Protein AF-A0A951H311-F1 (afdb_monomer_lite)

Structure (mmCIF, N/CA/C/O backbone):
data_AF-A0A951H311-F1
#
_entry.id   AF-A0A951H311-F1
#
loop_
_atom_site.group_PDB
_atom_site.id
_atom_site.type_symbol
_atom_site.label_atom_id
_atom_site.label_alt_id
_atom_site.label_comp_id
_atom_site.label_asym_id
_atom_site.label_entity_id
_atom_site.label_seq_id
_atom_site.pdbx_PDB_ins_code
_atom_site.Cartn_x
_atom_site.Cartn_y
_atom_site.Cartn_z
_atom_site.occupancy
_atom_site.B_iso_or_equiv
_atom_site.auth_seq_id
_atom_site.auth_comp_id
_atom_site.auth_asym_id
_atom_site.auth_atom_id
_atom_site.pdbx_PDB_model_num
ATOM 1 N N . MET A 1 1 ? -0.596 -47.990 -14.985 1.00 44.09 1 MET A N 1
ATOM 2 C CA . MET A 1 1 ? -0.544 -47.452 -13.605 1.00 44.09 1 MET A CA 1
ATOM 3 C C . MET A 1 1 ? -0.823 -45.948 -13.641 1.00 44.09 1 MET A C 1
ATOM 5 O O . MET A 1 1 ? 0.078 -45.213 -14.022 1.00 44.09 1 MET A O 1
ATOM 9 N N . PRO A 1 2 ? -2.038 -45.456 -13.332 1.00 51.72 2 PRO A N 1
ATOM 10 C CA . PRO A 1 2 ? -2.288 -44.017 -13.271 1.00 51.72 2 PRO A CA 1
ATOM 11 C C . PRO A 1 2 ? -2.031 -43.483 -11.852 1.00 51.72 2 PRO A C 1
ATOM 13 O O . PRO A 1 2 ? -2.566 -43.992 -10.867 1.00 51.72 2 PRO A O 1
ATOM 16 N N . THR A 1 3 ? -1.193 -42.454 -11.739 1.00 60.50 3 THR A N 1
ATOM 17 C CA . THR A 1 3 ? -0.820 -41.816 -10.472 1.00 60.50 3 THR A CA 1
ATOM 18 C C . THR A 1 3 ? -1.932 -40.887 -9.971 1.00 60.50 3 THR A C 1
ATOM 20 O O . THR A 1 3 ? -2.426 -39.997 -10.664 1.00 60.50 3 THR A O 1
ATOM 23 N N . ARG A 1 4 ? -2.356 -41.104 -8.722 1.00 54.97 4 ARG A N 1
ATOM 24 C CA . ARG A 1 4 ? -3.422 -40.356 -8.041 1.00 54.97 4 ARG A CA 1
ATOM 25 C C . ARG A 1 4 ? -2.904 -38.963 -7.645 1.00 54.97 4 ARG A C 1
ATOM 27 O O . ARG A 1 4 ? -2.221 -38.818 -6.634 1.00 54.97 4 ARG A O 1
ATOM 34 N N . ARG A 1 5 ? -3.231 -37.919 -8.414 1.00 58.88 5 ARG A N 1
ATOM 35 C CA . ARG A 1 5 ? -2.987 -36.518 -8.009 1.00 58.88 5 ARG A CA 1
ATOM 36 C C . ARG A 1 5 ? -3.840 -36.188 -6.773 1.00 58.88 5 ARG A C 1
ATOM 38 O O . ARG A 1 5 ? -5.068 -36.168 -6.858 1.00 58.88 5 ARG A O 1
ATOM 45 N N . LYS A 1 6 ? -3.208 -35.934 -5.619 1.00 55.06 6 LYS A N 1
ATOM 46 C CA . LYS A 1 6 ? -3.886 -35.423 -4.413 1.00 55.06 6 LYS A CA 1
ATOM 47 C C . LYS A 1 6 ? -4.425 -34.020 -4.714 1.00 55.06 6 LYS A C 1
ATOM 49 O O . LYS A 1 6 ? -3.649 -33.098 -4.944 1.00 55.06 6 LYS A O 1
ATOM 54 N N . LYS A 1 7 ? -5.751 -33.857 -4.731 1.00 56.88 7 LYS A N 1
ATOM 55 C CA . LYS A 1 7 ? -6.386 -32.536 -4.823 1.00 56.88 7 LYS A CA 1
ATOM 56 C C . LYS A 1 7 ? -6.114 -31.773 -3.526 1.00 56.88 7 LYS A C 1
ATOM 58 O O . LYS A 1 7 ? -6.382 -32.298 -2.446 1.00 56.88 7 LYS A O 1
ATOM 63 N N . ALA A 1 8 ? -5.568 -30.563 -3.635 1.00 56.97 8 ALA A N 1
ATOM 64 C CA . ALA A 1 8 ? -5.404 -29.665 -2.499 1.00 56.97 8 ALA A CA 1
ATOM 65 C C . ALA A 1 8 ? -6.776 -29.438 -1.845 1.00 56.97 8 ALA A C 1
ATOM 67 O O . ALA A 1 8 ? -7.745 -29.072 -2.513 1.00 56.97 8 ALA A O 1
ATOM 68 N N . LYS A 1 9 ? -6.870 -29.738 -0.548 1.00 51.53 9 LYS A N 1
ATOM 69 C CA . LYS A 1 9 ? -8.097 -29.593 0.232 1.00 51.53 9 LYS A CA 1
ATOM 70 C C . LYS A 1 9 ? -8.353 -28.098 0.404 1.00 51.53 9 LYS A C 1
ATOM 72 O O . LYS A 1 9 ? -7.554 -27.414 1.035 1.00 51.53 9 LYS A O 1
ATOM 77 N N . ALA A 1 10 ? -9.422 -27.595 -0.209 1.00 60.41 10 ALA A N 1
ATOM 78 C CA . ALA A 1 10 ? -9.852 -26.216 -0.026 1.00 60.41 10 ALA A CA 1
ATOM 79 C C . ALA A 1 10 ? -10.065 -25.967 1.472 1.00 60.41 10 ALA A C 1
ATOM 81 O O . ALA A 1 10 ? -10.780 -26.730 2.123 1.00 60.41 10 ALA A O 1
ATOM 82 N N . VAL A 1 11 ? -9.407 -24.944 2.018 1.00 58.31 11 VAL A N 1
ATOM 83 C CA . VAL A 1 11 ? -9.626 -24.509 3.399 1.00 58.31 11 VAL A CA 1
ATOM 84 C C . VAL A 1 11 ? -11.063 -23.985 3.468 1.00 58.31 11 VAL A C 1
ATOM 86 O O . VAL A 1 11 ? -11.369 -23.007 2.780 1.00 58.31 11 VAL A O 1
ATOM 89 N N . PRO A 1 12 ? -11.975 -24.644 4.206 1.00 59.53 12 PRO A N 1
ATOM 90 C CA . PRO A 1 12 ? -13.362 -24.216 4.260 1.00 59.53 12 PRO A CA 1
ATOM 91 C C . PRO A 1 12 ? -13.438 -22.883 5.002 1.00 59.53 12 PRO A C 1
ATOM 93 O O . PRO A 1 12 ? -12.959 -22.753 6.126 1.00 59.53 12 PRO A O 1
ATOM 96 N N . PHE A 1 13 ? -14.034 -21.882 4.360 1.00 60.00 13 PHE A N 1
ATOM 97 C CA . PHE A 1 13 ? -14.286 -20.592 4.985 1.00 60.00 13 PHE A CA 1
ATOM 98 C C . PHE A 1 13 ? -15.438 -20.765 5.983 1.00 60.00 13 PHE A C 1
ATOM 100 O O . PHE A 1 13 ? -16.598 -20.864 5.587 1.00 60.00 13 PHE A O 1
ATOM 107 N N . ASN A 1 14 ? -15.120 -20.884 7.272 1.00 76.69 14 ASN A N 1
ATOM 108 C CA . ASN A 1 14 ? -16.115 -21.098 8.316 1.00 76.69 14 ASN A CA 1
ATOM 109 C C . ASN A 1 14 ? -16.573 -19.746 8.895 1.00 76.69 14 ASN A C 1
ATOM 111 O O . ASN A 1 14 ? -15.761 -19.042 9.498 1.00 76.69 14 ASN A O 1
ATOM 115 N N . PRO A 1 15 ? -17.856 -19.362 8.771 1.00 68.81 15 PRO A N 1
ATOM 116 C CA . PRO A 1 15 ? -18.362 -18.095 9.306 1.00 68.81 15 PRO A CA 1
ATOM 117 C C . PRO A 1 15 ? -18.195 -17.969 10.830 1.00 68.81 15 PRO A C 1
ATOM 119 O O . PRO A 1 15 ? -18.059 -16.855 11.338 1.00 68.81 15 PRO A O 1
ATOM 122 N N . ALA A 1 16 ? -18.142 -19.089 11.560 1.00 66.44 16 ALA A N 1
ATOM 123 C CA . ALA A 1 16 ? -17.892 -19.087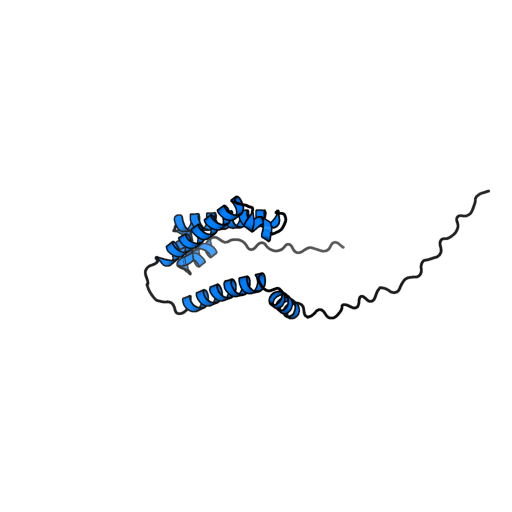 13.000 1.00 66.44 16 ALA A CA 1
ATOM 124 C C . ALA A 1 16 ? -16.463 -18.633 13.354 1.00 66.44 16 ALA A C 1
ATOM 126 O O . ALA A 1 16 ? -16.274 -17.934 14.351 1.00 66.44 16 ALA A O 1
ATOM 127 N N . ASP A 1 17 ? -15.477 -18.953 12.510 1.00 67.06 17 ASP A N 1
ATOM 128 C CA . ASP A 1 17 ? -14.090 -18.507 12.691 1.00 67.06 17 ASP A CA 1
ATOM 129 C C . ASP A 1 17 ? -13.959 -17.007 12.404 1.00 67.06 17 ASP A C 1
ATOM 131 O O . ASP A 1 17 ? -13.251 -16.284 13.099 1.00 67.06 17 ASP A O 1
ATOM 135 N N . VAL A 1 18 ? -14.720 -16.490 11.437 1.00 63.78 18 VAL A N 1
ATOM 136 C CA . VAL A 1 18 ? -14.772 -15.045 11.161 1.00 63.78 18 VAL A CA 1
ATOM 137 C C . VAL A 1 18 ? -15.392 -14.287 12.340 1.00 63.78 18 VAL A C 1
ATOM 139 O O . VAL A 1 18 ? -14.887 -13.236 12.737 1.00 63.78 18 VAL A O 1
ATOM 142 N N . ALA A 1 19 ? -16.450 -14.834 12.945 1.00 62.78 19 ALA A N 1
ATOM 143 C CA . ALA A 1 19 ? -17.110 -14.242 14.106 1.00 62.78 19 ALA A CA 1
ATOM 144 C C . ALA A 1 19 ? -16.231 -14.270 15.371 1.00 62.78 19 ALA A C 1
ATOM 146 O O . ALA A 1 19 ? -16.234 -13.309 16.147 1.00 62.78 19 ALA A O 1
ATOM 147 N N . SER A 1 20 ? -15.456 -15.339 15.581 1.00 63.06 20 SER A N 1
ATOM 148 C CA . SER A 1 20 ? -14.519 -15.438 16.706 1.00 63.06 20 SER A CA 1
ATOM 149 C C . SER A 1 20 ? -13.322 -14.496 16.534 1.00 63.06 20 SER A C 1
ATOM 151 O O . SER A 1 20 ? -12.945 -13.813 17.486 1.00 63.06 20 SER A O 1
ATOM 153 N N . ILE A 1 21 ? -12.798 -14.354 15.312 1.00 60.09 21 ILE A N 1
ATOM 154 C CA . ILE A 1 21 ? -11.737 -13.399 14.956 1.00 60.09 21 ILE A CA 1
ATOM 155 C C . ILE A 1 21 ? -12.215 -11.944 15.099 1.00 60.09 21 ILE A C 1
ATOM 157 O O . ILE A 1 21 ? -11.479 -11.103 15.621 1.00 60.09 21 ILE A O 1
ATOM 161 N N . ALA A 1 22 ? -13.450 -11.642 14.689 1.00 59.22 22 ALA A N 1
ATOM 162 C CA . ALA A 1 22 ? -14.048 -10.319 14.859 1.00 59.22 22 ALA A CA 1
ATOM 163 C C . ALA A 1 22 ? -14.199 -9.954 16.345 1.00 59.22 22 ALA A C 1
ATOM 165 O O . ALA A 1 22 ? -13.807 -8.860 16.744 1.00 59.22 22 ALA A O 1
ATOM 166 N N . LYS A 1 23 ? -14.663 -10.888 17.188 1.00 61.62 23 LYS A N 1
ATOM 167 C CA . LYS A 1 23 ? -14.712 -10.701 18.652 1.00 61.62 23 LYS A CA 1
ATOM 168 C C . LYS A 1 23 ? -13.327 -10.584 19.292 1.00 61.62 23 LYS A C 1
ATOM 170 O O . LYS A 1 23 ? -13.160 -9.839 20.254 1.00 61.62 23 LYS A O 1
ATOM 175 N N . ALA A 1 24 ? -12.340 -11.317 18.781 1.00 60.72 24 ALA A N 1
ATOM 176 C CA . ALA A 1 24 ? -10.983 -11.329 19.321 1.00 60.72 24 ALA A CA 1
ATOM 177 C C . ALA A 1 24 ? -10.193 -10.054 18.987 1.00 60.72 24 ALA A C 1
ATOM 179 O O . ALA A 1 24 ? -9.234 -9.722 19.691 1.00 60.72 24 ALA A O 1
ATOM 180 N N . ASN A 1 25 ? -10.576 -9.321 17.934 1.00 61.59 25 ASN A N 1
ATOM 181 C CA . ASN A 1 25 ? -9.868 -8.122 17.512 1.00 61.59 25 ASN A CA 1
ATOM 182 C C . ASN A 1 25 ? -10.824 -6.949 17.208 1.00 61.59 25 ASN A C 1
ATOM 184 O O . ASN A 1 25 ? -11.461 -6.935 16.152 1.00 61.59 25 ASN A O 1
ATOM 188 N N . PRO A 1 26 ? -10.854 -5.897 18.054 1.00 67.56 26 PRO A N 1
ATOM 189 C CA . PRO A 1 26 ? -11.783 -4.773 17.904 1.00 67.56 26 PRO A CA 1
ATOM 190 C C . PRO A 1 26 ? -11.605 -3.992 16.593 1.00 67.56 26 PRO A C 1
ATOM 192 O O . PRO A 1 26 ? -12.505 -3.266 16.185 1.00 67.56 26 PRO A O 1
ATOM 195 N N . TYR A 1 27 ? -10.466 -4.138 15.908 1.00 61.22 27 TYR A N 1
ATOM 196 C CA . TYR A 1 27 ? -10.248 -3.535 14.592 1.00 61.22 27 TYR A CA 1
ATOM 197 C C . TYR A 1 27 ? -10.996 -4.266 13.466 1.00 61.22 27 TYR A C 1
ATOM 199 O O . TYR A 1 27 ? -11.437 -3.626 12.516 1.00 61.22 27 TYR A O 1
ATOM 207 N N . ILE A 1 28 ? -11.175 -5.585 13.577 1.00 69.19 28 ILE A N 1
ATOM 208 C CA . ILE A 1 28 ? -11.879 -6.403 12.575 1.00 69.19 28 ILE A CA 1
ATOM 209 C C . ILE A 1 28 ? -13.386 -6.218 12.722 1.00 69.19 28 ILE A C 1
ATOM 211 O O . ILE A 1 28 ? -14.089 -6.050 11.729 1.00 69.19 28 ILE A O 1
ATOM 215 N N . GLN A 1 29 ? -13.864 -6.147 13.963 1.00 67.06 29 GLN A N 1
ATOM 216 C CA . GLN A 1 29 ? -15.250 -5.805 14.251 1.00 67.06 29 GLN A CA 1
ATOM 217 C C . GLN A 1 29 ? -15.628 -4.437 13.658 1.00 67.06 29 GLN A C 1
ATOM 219 O O . GLN A 1 29 ? -16.642 -4.315 12.978 1.00 67.06 29 GLN A O 1
ATOM 224 N N . ARG A 1 30 ? -14.752 -3.434 13.783 1.00 67.38 30 ARG A N 1
ATOM 225 C CA . ARG A 1 30 ? -14.986 -2.111 13.189 1.00 67.38 30 ARG A CA 1
ATOM 226 C C . ARG A 1 30 ? -14.897 -2.087 11.668 1.00 67.38 30 ARG A C 1
ATOM 228 O O . ARG A 1 30 ? -15.651 -1.359 11.038 1.00 67.38 30 ARG A O 1
ATOM 235 N N . LEU A 1 31 ? -14.020 -2.897 11.073 1.00 67.44 31 LEU A N 1
ATOM 236 C CA . LEU A 1 31 ? -14.005 -3.099 9.624 1.00 67.44 31 LEU A CA 1
ATOM 237 C C . LEU A 1 31 ? -15.346 -3.654 9.129 1.00 67.44 31 LEU A C 1
ATOM 239 O O . LEU A 1 31 ? -15.776 -3.317 8.035 1.00 67.44 31 LEU A O 1
ATOM 243 N N . MET A 1 32 ? -16.017 -4.490 9.923 1.00 67.12 32 MET A N 1
ATOM 244 C CA . MET A 1 32 ? -17.345 -4.995 9.584 1.00 67.12 32 MET A CA 1
ATOM 245 C C . MET A 1 32 ? -18.453 -3.963 9.827 1.00 67.12 32 MET A C 1
ATOM 247 O O . MET A 1 32 ? -19.375 -3.891 9.017 1.00 67.12 32 MET A O 1
ATOM 251 N N . GLU A 1 33 ? -18.365 -3.175 10.898 1.00 72.50 33 GLU A N 1
ATOM 252 C CA . GLU A 1 33 ? -19.408 -2.231 11.330 1.00 72.50 33 GLU A CA 1
ATOM 253 C C . GLU A 1 33 ? -19.374 -0.885 10.583 1.00 72.50 33 GLU A C 1
ATOM 255 O O . GLU A 1 33 ? -20.424 -0.310 10.300 1.00 72.50 33 GLU A O 1
ATOM 260 N N . ASP A 1 34 ? -18.193 -0.380 10.221 1.00 80.38 34 ASP A N 1
ATOM 261 C CA . ASP A 1 34 ? -18.038 0.938 9.606 1.00 80.38 34 ASP A CA 1
ATOM 262 C C . ASP A 1 34 ? -18.188 0.864 8.076 1.00 80.38 34 ASP A C 1
ATOM 264 O O . ASP A 1 34 ? -17.289 0.455 7.331 1.00 80.38 34 ASP A O 1
ATOM 268 N N . ALA A 1 35 ? -19.356 1.291 7.589 1.00 79.81 35 ALA A N 1
ATOM 269 C CA . ALA A 1 35 ? -19.673 1.315 6.165 1.00 79.81 35 ALA A CA 1
ATOM 270 C C . ALA A 1 35 ? -18.713 2.199 5.348 1.00 79.81 35 ALA A C 1
ATOM 272 O O . ALA A 1 35 ? -18.396 1.850 4.207 1.00 79.81 35 ALA A O 1
ATOM 273 N N . LYS A 1 36 ? -18.215 3.298 5.928 1.00 77.69 36 LYS A N 1
ATOM 274 C CA . LYS A 1 36 ? -17.281 4.218 5.268 1.00 77.69 36 LYS A CA 1
ATOM 275 C C . LYS A 1 36 ? -15.899 3.584 5.155 1.00 77.69 36 LYS A C 1
ATOM 277 O O . LYS A 1 36 ? -15.279 3.651 4.096 1.00 77.69 36 LYS A O 1
ATOM 282 N N . LEU A 1 37 ? -15.455 2.887 6.199 1.00 79.56 37 LEU A N 1
ATOM 283 C CA . LEU A 1 37 ? -14.189 2.156 6.191 1.00 79.56 37 LEU A CA 1
ATOM 284 C C . LEU A 1 37 ? -14.177 1.039 5.136 1.00 79.56 37 LEU A C 1
ATOM 286 O O . LEU A 1 37 ? -13.213 0.918 4.379 1.00 79.56 37 LEU A O 1
ATOM 290 N N . ARG A 1 38 ? -15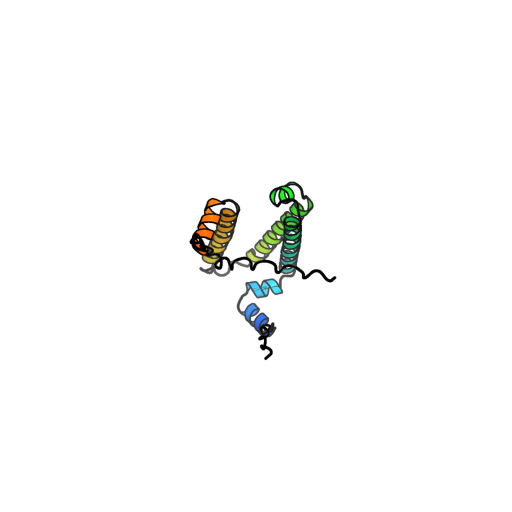.267 0.266 5.026 1.00 85.00 38 ARG A N 1
ATOM 291 C CA . ARG A 1 38 ? -15.412 -0.764 3.977 1.00 85.00 38 ARG A CA 1
ATOM 292 C C . ARG A 1 38 ? -15.424 -0.165 2.578 1.00 85.00 38 ARG A C 1
ATOM 294 O O . ARG A 1 38 ? -14.770 -0.703 1.689 1.00 85.00 38 ARG A O 1
ATOM 301 N N . GLY A 1 39 ? -16.166 0.928 2.390 1.00 84.81 39 GLY A N 1
ATOM 302 C CA . GLY A 1 39 ? -16.237 1.635 1.112 1.00 84.81 39 GLY A CA 1
ATOM 303 C C . GLY A 1 39 ? -14.861 2.117 0.667 1.00 84.81 39 GLY A C 1
ATOM 304 O O . GLY A 1 39 ? -14.425 1.802 -0.436 1.00 84.81 39 GLY A O 1
ATOM 305 N N . ASN A 1 40 ? -14.132 2.780 1.563 1.00 85.56 40 ASN A N 1
ATOM 306 C CA . ASN A 1 40 ? -12.786 3.272 1.289 1.00 85.56 40 ASN A CA 1
ATOM 307 C C . ASN A 1 40 ? -11.798 2.133 1.008 1.00 85.56 40 ASN A C 1
ATOM 309 O O . ASN A 1 40 ? -11.028 2.213 0.055 1.00 85.56 40 ASN A O 1
ATOM 313 N N . LEU A 1 41 ? -11.842 1.040 1.778 1.00 85.12 41 LEU A N 1
ATOM 314 C CA . LEU A 1 41 ? -10.965 -0.107 1.537 1.00 85.12 41 LEU A CA 1
ATOM 315 C C . LEU A 1 41 ? -11.241 -0.760 0.176 1.00 85.12 41 LEU A C 1
ATOM 317 O O . LEU A 1 41 ? -10.306 -1.101 -0.545 1.00 85.12 41 LEU A O 1
ATOM 321 N N . ARG A 1 42 ? -12.517 -0.901 -0.194 1.00 90.38 42 ARG A N 1
ATOM 322 C CA . ARG A 1 42 ? -12.914 -1.449 -1.493 1.00 90.38 42 ARG A CA 1
ATOM 323 C C . ARG A 1 42 ? -12.431 -0.564 -2.637 1.00 90.38 42 ARG A C 1
ATOM 325 O O . ARG A 1 42 ? -11.756 -1.062 -3.531 1.00 90.38 42 ARG A O 1
ATOM 332 N N . THR A 1 43 ? -12.681 0.741 -2.551 1.00 89.88 43 THR A N 1
ATOM 333 C CA . THR A 1 43 ? -12.197 1.720 -3.531 1.00 89.88 43 THR A CA 1
ATOM 334 C C . THR A 1 43 ? -10.678 1.678 -3.663 1.00 89.88 43 THR A C 1
ATOM 336 O O . THR A 1 43 ? -10.176 1.680 -4.780 1.00 89.88 43 THR A O 1
ATOM 339 N N . ALA A 1 44 ? -9.945 1.585 -2.549 1.00 86.44 44 ALA A N 1
ATOM 340 C CA . ALA A 1 44 ? -8.489 1.493 -2.565 1.00 86.44 44 ALA A CA 1
ATOM 341 C C . ALA A 1 44 ? -7.985 0.228 -3.276 1.00 86.44 44 ALA A C 1
ATOM 343 O O . ALA A 1 44 ? -7.036 0.298 -4.057 1.00 86.44 44 ALA A O 1
ATOM 344 N N . ILE A 1 45 ? -8.605 -0.929 -3.020 1.00 88.69 45 ILE A N 1
ATOM 345 C CA . ILE A 1 45 ? -8.236 -2.194 -3.670 1.00 88.69 45 ILE A CA 1
ATOM 346 C C . ILE A 1 45 ? -8.550 -2.139 -5.167 1.00 88.69 45 ILE A C 1
ATOM 348 O O . ILE A 1 45 ? -7.698 -2.498 -5.982 1.00 88.69 45 ILE A O 1
ATOM 352 N N . ASP A 1 46 ? -9.740 -1.664 -5.533 1.00 92.25 46 ASP A N 1
ATOM 353 C CA . ASP A 1 46 ? -10.183 -1.598 -6.925 1.00 92.25 46 ASP A CA 1
ATOM 354 C C . ASP A 1 46 ? -9.309 -0.636 -7.743 1.00 92.25 46 ASP A C 1
ATOM 356 O O . ASP A 1 46 ? -8.843 -0.992 -8.831 1.00 92.25 46 ASP A O 1
ATOM 360 N N . SER A 1 47 ? -8.995 0.545 -7.201 1.00 88.38 47 SER A N 1
ATOM 361 C CA . SER A 1 47 ? -8.122 1.512 -7.873 1.00 88.38 47 SER A CA 1
ATOM 362 C C . SER A 1 47 ? -6.672 1.032 -7.946 1.00 88.38 47 SER A C 1
ATOM 364 O O . SER A 1 47 ? -6.033 1.187 -8.985 1.00 88.38 47 SER A O 1
ATOM 366 N N . THR A 1 48 ? -6.162 0.360 -6.909 1.00 85.75 48 THR A N 1
ATOM 367 C CA . THR A 1 48 ? -4.821 -0.249 -6.939 1.00 85.75 48 THR A CA 1
ATOM 368 C C . THR A 1 48 ? -4.740 -1.358 -7.984 1.00 85.75 48 THR A C 1
ATOM 370 O O . THR A 1 48 ? -3.760 -1.441 -8.722 1.00 85.75 48 THR A O 1
ATOM 373 N N . LYS A 1 49 ? -5.776 -2.197 -8.099 1.00 89.94 49 LYS A N 1
ATOM 374 C CA . LYS A 1 49 ? -5.841 -3.255 -9.112 1.00 89.94 49 LYS A CA 1
ATOM 375 C C . LYS A 1 49 ? -5.882 -2.666 -10.520 1.00 89.94 49 LYS A C 1
ATOM 377 O O . LYS A 1 49 ? -5.107 -3.097 -11.370 1.00 89.94 49 LYS A O 1
ATOM 382 N N . SER A 1 50 ? -6.733 -1.665 -10.757 1.00 87.12 50 SER A N 1
ATOM 383 C CA . SER A 1 50 ? -6.773 -0.933 -12.031 1.00 87.12 50 SER A CA 1
ATOM 384 C C . SER A 1 50 ? -5.398 -0.354 -12.370 1.00 87.12 50 SER A C 1
ATOM 386 O O . SER A 1 50 ? -4.846 -0.649 -13.433 1.00 87.12 50 SER A O 1
ATOM 388 N N . ALA A 1 51 ? -4.785 0.365 -11.428 1.00 83.69 51 ALA A N 1
ATOM 389 C CA . ALA A 1 51 ? -3.461 0.949 -11.590 1.00 83.69 51 ALA A CA 1
ATOM 390 C C . ALA A 1 51 ? -2.393 -0.104 -11.926 1.00 83.69 51 ALA A C 1
ATOM 392 O O . ALA A 1 51 ? -1.629 0.064 -12.875 1.00 83.69 51 ALA A O 1
ATOM 393 N N . TYR A 1 52 ? -2.377 -1.226 -11.204 1.00 84.69 52 TYR A N 1
ATOM 394 C CA . TYR A 1 52 ? -1.441 -2.319 -11.449 1.00 84.69 52 TYR A CA 1
ATOM 395 C C . TYR A 1 52 ? -1.636 -2.943 -12.834 1.00 84.69 52 TYR A C 1
ATOM 397 O O . TYR A 1 52 ? -0.667 -3.124 -13.565 1.00 84.69 52 TYR A O 1
ATOM 405 N N . THR A 1 53 ? -2.879 -3.215 -13.245 1.00 85.75 53 THR A N 1
ATOM 406 C CA . THR A 1 53 ? -3.145 -3.775 -14.582 1.00 85.75 53 THR A CA 1
ATOM 407 C C . THR A 1 53 ? -2.700 -2.834 -15.701 1.00 85.75 53 THR A C 1
ATOM 409 O O . THR A 1 53 ? -2.115 -3.286 -16.679 1.00 85.75 53 THR A O 1
ATOM 412 N N . ARG A 1 54 ? -2.897 -1.520 -15.547 1.00 81.88 54 ARG A N 1
ATOM 413 C CA . ARG A 1 54 ? -2.418 -0.511 -16.506 1.00 81.88 54 ARG A CA 1
ATOM 414 C C . ARG A 1 54 ? -0.898 -0.444 -16.555 1.00 81.88 54 ARG A C 1
ATOM 416 O O . ARG A 1 54 ? -0.329 -0.371 -17.638 1.00 81.88 54 ARG A O 1
ATOM 423 N N . LEU A 1 55 ? -0.250 -0.511 -15.393 1.00 82.25 55 LEU A N 1
ATOM 424 C CA . LEU A 1 55 ? 1.204 -0.519 -15.290 1.00 82.25 55 LEU A CA 1
ATOM 425 C C . LEU A 1 55 ? 1.817 -1.753 -15.966 1.00 82.25 55 LEU A C 1
ATOM 427 O O . LEU A 1 55 ? 2.814 -1.623 -16.667 1.00 82.25 55 LEU A O 1
ATOM 431 N N . MET A 1 56 ? 1.214 -2.931 -15.775 1.00 80.19 56 MET A N 1
ATOM 432 C CA . MET A 1 56 ? 1.684 -4.192 -16.364 1.00 80.19 56 MET A CA 1
ATOM 433 C C . MET A 1 56 ? 1.398 -4.293 -17.870 1.00 80.19 56 MET A C 1
ATOM 435 O O . MET A 1 56 ? 2.181 -4.895 -18.595 1.00 80.19 56 MET A O 1
ATOM 439 N N . ASN A 1 57 ? 0.308 -3.688 -18.350 1.00 79.88 57 ASN A N 1
ATOM 440 C CA . ASN A 1 57 ? -0.080 -3.725 -19.765 1.00 79.88 57 ASN A CA 1
ATOM 441 C C . ASN A 1 57 ? 0.514 -2.567 -20.599 1.00 79.88 57 ASN A C 1
ATOM 443 O O . ASN A 1 57 ? 0.335 -2.532 -21.817 1.00 79.88 57 ASN A O 1
ATOM 447 N N . GLY A 1 58 ? 1.169 -1.588 -19.966 1.00 67.12 58 GLY A N 1
ATOM 448 C CA . GLY A 1 58 ? 1.717 -0.397 -20.617 1.00 67.12 58 GLY A CA 1
ATOM 449 C C . GLY A 1 58 ? 3.113 -0.594 -21.221 1.00 67.12 58 GLY A C 1
ATOM 450 O O . GLY A 1 58 ? 3.871 -1.476 -20.823 1.00 67.12 58 GLY A O 1
ATOM 451 N N . LYS A 1 59 ? 3.495 0.283 -22.164 1.00 62.97 59 LYS A N 1
ATOM 452 C CA . LYS A 1 59 ? 4.855 0.358 -22.734 1.00 62.97 59 LYS A CA 1
ATOM 453 C C . LYS A 1 59 ? 5.843 0.916 -21.696 1.00 62.97 59 LYS A C 1
ATOM 455 O O . LYS A 1 59 ? 6.234 2.077 -21.754 1.00 62.97 59 LYS A O 1
ATOM 460 N N . GLY A 1 60 ? 6.232 0.077 -20.741 1.00 65.81 60 GLY A N 1
ATOM 461 C CA . GLY A 1 60 ? 7.247 0.360 -19.729 1.00 65.81 60 GLY A CA 1
ATOM 462 C C . GLY A 1 60 ? 6.716 1.109 -18.492 1.00 65.81 60 GLY A C 1
ATOM 463 O O . GLY A 1 60 ? 5.991 2.100 -18.620 1.00 65.81 60 GLY A O 1
ATOM 464 N N . PRO A 1 61 ? 7.111 0.690 -17.274 1.00 67.31 61 PRO A N 1
ATOM 465 C CA . PRO A 1 61 ? 6.534 1.194 -16.027 1.00 67.31 61 PRO A CA 1
ATOM 466 C C . PRO A 1 61 ? 6.810 2.686 -15.784 1.00 67.31 61 PRO A C 1
ATOM 468 O O . PRO A 1 61 ? 5.944 3.395 -15.280 1.00 67.31 61 PRO A O 1
ATOM 471 N N . ALA A 1 62 ? 7.978 3.192 -16.188 1.00 65.44 62 ALA A N 1
ATOM 472 C CA . ALA A 1 62 ? 8.348 4.596 -15.998 1.00 65.44 62 ALA A CA 1
ATOM 473 C C . ALA A 1 62 ? 7.519 5.560 -16.868 1.00 65.44 62 ALA A C 1
ATOM 475 O O . ALA A 1 62 ? 7.090 6.607 -16.388 1.00 65.44 62 ALA A O 1
ATOM 476 N N . LYS A 1 63 ? 7.241 5.196 -18.128 1.00 68.56 63 LYS A N 1
ATOM 477 C CA . LYS A 1 63 ? 6.415 6.021 -19.023 1.00 68.56 63 LYS A CA 1
ATOM 478 C C . LYS A 1 63 ? 4.940 5.969 -18.657 1.00 68.56 63 LYS A C 1
ATOM 480 O O . LYS A 1 63 ? 4.292 7.008 -18.644 1.00 68.56 63 LYS A O 1
ATOM 485 N N . ALA A 1 64 ? 4.429 4.797 -18.277 1.00 72.31 64 ALA A N 1
ATOM 486 C CA . ALA A 1 64 ? 3.049 4.665 -17.817 1.00 72.31 64 ALA A CA 1
ATOM 487 C C . ALA A 1 64 ? 2.761 5.575 -16.609 1.00 72.31 64 ALA A C 1
ATOM 489 O O . ALA A 1 64 ? 1.749 6.268 -16.596 1.00 72.31 64 ALA A O 1
ATOM 490 N N . LEU A 1 65 ? 3.677 5.650 -15.634 1.00 73.31 65 LEU A N 1
ATOM 491 C CA . LEU A 1 65 ? 3.532 6.523 -14.460 1.00 73.31 65 LEU A CA 1
ATOM 492 C C . LEU A 1 65 ? 3.521 8.021 -14.807 1.00 73.31 65 LEU A C 1
ATOM 494 O O . LEU A 1 65 ? 2.801 8.796 -14.170 1.00 73.31 65 LEU A O 1
ATOM 498 N N . LEU A 1 66 ? 4.302 8.431 -15.807 1.00 76.81 66 LEU A N 1
ATOM 499 C CA . LEU A 1 66 ? 4.424 9.835 -16.204 1.00 76.81 66 LEU A CA 1
ATOM 500 C C . LEU A 1 66 ? 3.301 10.291 -17.147 1.00 76.81 66 LEU A C 1
ATOM 502 O O . LEU A 1 66 ? 2.826 11.418 -17.018 1.00 76.81 66 LEU A O 1
ATOM 506 N N . GLU A 1 67 ? 2.852 9.429 -18.059 1.00 79.25 67 GLU A N 1
ATOM 507 C CA . GLU A 1 67 ? 1.969 9.814 -19.169 1.00 79.25 67 GLU A CA 1
ATOM 508 C C . GLU A 1 67 ? 0.497 9.397 -18.969 1.00 79.25 67 GLU A C 1
ATOM 510 O O . GLU A 1 67 ? -0.401 10.023 -19.538 1.00 79.25 67 GLU A O 1
ATOM 515 N N . ASP A 1 68 ? 0.195 8.386 -18.142 1.00 84.19 68 ASP A N 1
ATOM 516 C CA . ASP A 1 68 ? -1.183 7.912 -17.950 1.00 84.19 68 ASP A CA 1
ATOM 517 C C . ASP A 1 68 ? -1.921 8.716 -16.856 1.00 84.19 68 ASP A C 1
ATOM 519 O O . ASP A 1 68 ? -1.851 8.430 -15.657 1.00 84.19 68 ASP A O 1
ATOM 523 N N . LYS A 1 69 ? -2.707 9.721 -17.275 1.00 85.75 69 LYS A N 1
ATOM 524 C CA . LYS A 1 69 ? -3.586 10.503 -16.377 1.00 85.75 69 LYS A CA 1
ATOM 525 C C . LYS A 1 69 ? -4.591 9.641 -15.607 1.00 85.75 69 LYS A C 1
ATOM 527 O O . LYS A 1 69 ? -4.965 10.008 -14.493 1.00 85.75 69 LYS A O 1
ATOM 532 N N . LYS A 1 70 ? -5.058 8.523 -16.177 1.00 84.75 70 LYS A N 1
ATOM 533 C CA . LYS A 1 70 ? -6.007 7.628 -15.497 1.00 84.75 70 LYS A CA 1
ATOM 534 C C . LYS A 1 70 ? -5.295 6.839 -14.408 1.00 84.75 70 LYS A C 1
ATOM 536 O O . LYS A 1 70 ? -5.809 6.765 -13.300 1.00 84.75 70 LYS A O 1
ATOM 541 N N . LEU A 1 71 ? -4.084 6.356 -14.685 1.00 85.56 71 LEU A N 1
ATOM 542 C CA . LEU A 1 71 ? -3.224 5.733 -13.678 1.00 85.56 71 LEU A CA 1
ATOM 543 C C . LEU A 1 71 ? -2.946 6.684 -12.506 1.00 85.56 71 LEU A C 1
ATOM 545 O O . LEU A 1 71 ? -3.077 6.299 -11.346 1.00 85.56 71 LEU A O 1
ATOM 549 N N . GLN A 1 72 ? -2.613 7.943 -12.799 1.00 88.88 72 GLN A N 1
ATOM 550 C CA . GLN A 1 72 ? -2.405 8.967 -11.770 1.00 88.88 72 GLN A CA 1
ATOM 551 C C . GLN A 1 72 ? -3.680 9.239 -10.959 1.00 88.88 72 GLN A C 1
ATOM 553 O O . GLN A 1 72 ? -3.608 9.415 -9.743 1.00 88.88 72 GLN A O 1
ATOM 558 N N . GLY A 1 73 ? -4.845 9.252 -11.614 1.00 88.88 73 GLY A N 1
ATOM 559 C CA . GLY A 1 73 ? -6.147 9.354 -10.956 1.00 88.88 73 GLY A CA 1
ATOM 560 C C . GLY A 1 73 ? -6.419 8.181 -10.013 1.00 88.88 73 GLY A C 1
ATOM 561 O O . GLY A 1 73 ? -6.738 8.398 -8.846 1.00 88.88 73 GLY A O 1
ATOM 562 N N . ASP A 1 74 ? -6.211 6.951 -10.480 1.00 86.62 74 ASP A N 1
ATOM 563 C CA . ASP A 1 74 ? -6.404 5.729 -9.693 1.00 86.62 74 ASP A CA 1
ATOM 564 C C . ASP A 1 74 ? -5.470 5.687 -8.473 1.00 86.62 74 ASP A C 1
ATOM 566 O O . ASP A 1 74 ? -5.910 5.372 -7.367 1.00 86.62 74 ASP A O 1
ATOM 570 N N . LEU A 1 75 ? -4.207 6.096 -8.637 1.00 86.12 75 LEU A N 1
ATOM 571 C CA . LEU A 1 75 ? -3.237 6.229 -7.545 1.00 86.12 75 LEU A CA 1
ATOM 572 C C . LEU A 1 75 ? -3.648 7.290 -6.520 1.00 86.12 75 LEU A C 1
ATOM 574 O O . LEU A 1 75 ? -3.546 7.054 -5.317 1.00 86.12 75 LEU A O 1
ATOM 578 N N . ARG A 1 76 ? -4.136 8.453 -6.971 1.00 89.12 76 ARG A N 1
ATOM 579 C CA . ARG A 1 76 ? -4.638 9.506 -6.072 1.00 89.12 76 ARG A CA 1
ATOM 580 C C . ARG A 1 76 ? -5.864 9.039 -5.297 1.00 89.12 76 ARG A C 1
ATOM 582 O O . ARG A 1 76 ? -5.922 9.246 -4.088 1.00 89.12 76 ARG A O 1
ATOM 589 N N . ASN A 1 77 ? -6.795 8.364 -5.966 1.00 88.44 77 ASN A N 1
ATOM 590 C CA . ASN A 1 77 ? -7.989 7.803 -5.340 1.00 88.44 77 ASN A CA 1
ATOM 591 C C . ASN A 1 77 ? -7.625 6.705 -4.334 1.00 88.44 77 ASN A C 1
ATOM 593 O O . ASN A 1 77 ? -8.148 6.701 -3.223 1.00 88.44 77 ASN A O 1
ATOM 597 N N . ALA A 1 78 ? -6.680 5.822 -4.683 1.00 86.75 78 ALA A N 1
ATOM 598 C CA . ALA A 1 78 ? -6.148 4.812 -3.770 1.00 86.75 78 ALA A CA 1
ATOM 599 C C . ALA A 1 78 ? -5.543 5.463 -2.521 1.00 86.75 78 ALA A C 1
ATOM 601 O O . ALA A 1 78 ? -5.905 5.120 -1.397 1.00 86.75 78 ALA A O 1
ATOM 602 N N . ALA A 1 79 ? -4.646 6.433 -2.716 1.00 87.88 79 ALA A N 1
ATOM 603 C CA . ALA A 1 79 ? -3.958 7.120 -1.630 1.00 87.88 79 ALA A CA 1
ATOM 604 C C . ALA A 1 79 ? -4.933 7.879 -0.717 1.00 87.88 79 ALA A C 1
ATOM 606 O O . ALA A 1 79 ? -4.804 7.810 0.506 1.00 87.88 79 ALA A O 1
ATOM 607 N N . GLY A 1 80 ? -5.926 8.561 -1.298 1.00 88.12 80 GLY A N 1
ATOM 608 C CA . GLY A 1 80 ? -6.992 9.236 -0.559 1.00 88.12 80 GLY A CA 1
ATOM 609 C C . GLY A 1 80 ? -7.817 8.255 0.269 1.00 88.12 80 GLY A C 1
ATOM 610 O O . GLY A 1 80 ? -7.926 8.413 1.481 1.00 88.12 80 GLY A O 1
ATOM 611 N N . ALA A 1 81 ? -8.297 7.176 -0.348 1.00 86.25 81 ALA A N 1
ATOM 612 C CA . ALA A 1 81 ? -9.106 6.172 0.332 1.00 86.25 81 ALA A CA 1
ATOM 613 C C . ALA A 1 81 ? -8.342 5.455 1.461 1.00 86.25 81 ALA A C 1
ATOM 615 O O . ALA A 1 81 ? -8.900 5.224 2.533 1.00 86.25 81 ALA A O 1
ATOM 616 N N . VAL A 1 82 ? -7.050 5.159 1.273 1.00 85.00 82 VAL A N 1
ATOM 617 C CA . VAL A 1 82 ? -6.184 4.597 2.326 1.00 85.00 82 VAL A CA 1
ATOM 618 C C . VAL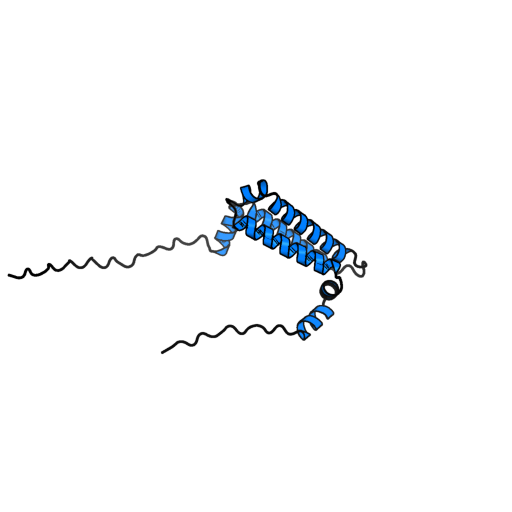 A 1 82 ? -5.981 5.589 3.470 1.00 85.00 82 VAL A C 1
ATOM 620 O O . VAL A 1 82 ? -6.045 5.202 4.638 1.00 85.00 82 VAL A O 1
ATOM 623 N N . ARG A 1 83 ? -5.756 6.871 3.162 1.00 86.50 83 ARG A N 1
ATOM 624 C CA . ARG A 1 83 ? -5.622 7.923 4.177 1.00 86.50 83 ARG A CA 1
ATOM 625 C C . ARG A 1 83 ? -6.908 8.068 4.982 1.00 86.50 83 ARG A C 1
ATOM 627 O O . ARG A 1 83 ? -6.847 8.065 6.208 1.00 86.50 83 ARG A O 1
ATOM 634 N N . ASP A 1 84 ? -8.052 8.122 4.315 1.00 83.69 84 ASP A N 1
ATOM 635 C CA . ASP A 1 84 ? -9.356 8.255 4.960 1.00 83.69 84 ASP A CA 1
ATOM 636 C C . ASP A 1 84 ? -9.707 7.017 5.788 1.00 83.69 84 ASP A 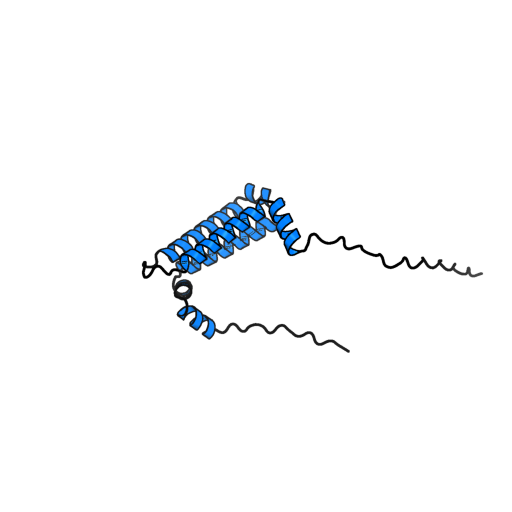C 1
ATOM 638 O O . ASP A 1 84 ? -10.204 7.140 6.905 1.00 83.69 84 ASP A O 1
ATOM 642 N N . ALA A 1 85 ? -9.388 5.818 5.291 1.00 80.00 85 ALA A N 1
ATOM 643 C CA . ALA A 1 85 ? -9.496 4.580 6.058 1.00 80.00 85 ALA A CA 1
ATOM 644 C C . ALA A 1 85 ? -8.597 4.606 7.304 1.00 80.00 85 ALA A C 1
ATOM 646 O O . ALA A 1 85 ? -9.027 4.216 8.387 1.00 80.00 85 ALA A O 1
ATOM 647 N N . SER A 1 86 ? -7.365 5.109 7.184 1.00 80.12 86 SER A N 1
ATOM 648 C CA . SER A 1 86 ? -6.451 5.256 8.319 1.00 80.12 86 SER A CA 1
ATOM 649 C C . SER A 1 86 ? -6.938 6.291 9.333 1.00 80.12 86 SER A C 1
ATOM 651 O O . SER A 1 86 ? -6.717 6.098 10.528 1.00 80.12 86 SER A O 1
ATOM 653 N N . LEU A 1 87 ? -7.566 7.381 8.889 1.00 81.38 87 LEU A N 1
ATOM 654 C CA . LEU A 1 87 ? -8.141 8.396 9.773 1.00 81.38 87 LEU A CA 1
ATOM 655 C C . LEU A 1 87 ? -9.358 7.840 10.514 1.00 81.38 87 LEU A C 1
ATOM 657 O O . LEU A 1 87 ? -9.374 7.887 11.741 1.00 81.38 87 LEU A O 1
ATOM 661 N N . ALA A 1 88 ? -10.287 7.196 9.801 1.00 77.00 88 ALA A N 1
ATOM 662 C CA . ALA A 1 88 ? -11.435 6.510 10.400 1.00 77.00 88 ALA A CA 1
ATOM 663 C C . ALA A 1 88 ? -11.001 5.422 11.403 1.00 77.00 88 ALA A C 1
ATOM 665 O O . ALA A 1 88 ? -11.607 5.251 12.462 1.00 77.00 88 ALA A O 1
ATOM 666 N N . LEU A 1 89 ? -9.895 4.724 11.118 1.00 70.44 89 LEU A N 1
ATOM 667 C CA . LEU A 1 89 ? -9.294 3.756 12.035 1.00 70.44 89 LEU A CA 1
ATOM 668 C C . LEU A 1 89 ? -8.626 4.425 13.255 1.00 70.44 89 LEU A C 1
ATOM 670 O O . LEU A 1 89 ? -8.649 3.862 14.351 1.00 70.44 89 LEU A O 1
ATOM 674 N N . SER A 1 90 ? -8.025 5.608 13.080 1.00 67.31 90 SER A N 1
ATOM 675 C CA . SER A 1 90 ? -7.252 6.320 14.109 1.00 67.31 90 SER A CA 1
ATOM 676 C C . SER A 1 90 ? -8.085 7.235 15.015 1.00 67.31 90 SER A C 1
ATOM 678 O O . SER A 1 90 ? -7.638 7.513 16.126 1.00 67.31 90 SER A O 1
ATOM 680 N N . GLU A 1 91 ? -9.271 7.683 14.599 1.00 62.66 91 GLU A N 1
ATOM 681 C CA . GLU A 1 91 ? -10.208 8.494 15.407 1.00 62.66 91 GLU A CA 1
ATOM 682 C C . GLU A 1 91 ? -10.874 7.709 16.557 1.00 62.66 91 GLU A C 1
ATOM 684 O O . GLU A 1 91 ? -11.691 8.232 17.315 1.00 62.66 91 GLU A O 1
ATOM 689 N N . ALA A 1 92 ? -10.507 6.440 16.750 1.00 55.84 92 ALA A N 1
ATOM 690 C CA . ALA A 1 92 ? -10.919 5.646 17.899 1.00 55.84 92 ALA A CA 1
ATOM 691 C C . ALA A 1 92 ? -10.500 6.293 19.238 1.00 55.84 92 ALA A C 1
ATOM 693 O O . ALA A 1 92 ? -9.361 6.754 19.365 1.00 55.84 92 ALA A O 1
ATOM 694 N N . PRO A 1 93 ? -11.362 6.272 20.278 1.00 49.16 93 PRO A N 1
ATOM 695 C CA . PRO A 1 93 ? -11.042 6.878 21.561 1.00 49.16 93 PRO A CA 1
ATOM 696 C C . PRO A 1 93 ? -9.767 6.253 22.120 1.00 49.16 93 PRO A C 1
ATOM 698 O O . PRO A 1 93 ? -9.620 5.031 22.185 1.00 49.16 93 PRO A O 1
ATOM 701 N N . LYS A 1 94 ? -8.855 7.131 22.535 1.00 52.53 94 LYS A N 1
ATOM 702 C CA . LYS A 1 94 ? -7.541 6.896 23.141 1.00 52.53 94 LYS A CA 1
ATOM 703 C C . LYS A 1 94 ? -7.655 6.108 24.459 1.00 52.53 94 LYS A C 1
ATOM 705 O O . LYS A 1 94 ? -7.268 6.596 25.513 1.00 52.53 94 LYS A O 1
ATOM 710 N N . ARG A 1 95 ? -8.204 4.891 24.454 1.00 51.31 95 ARG A N 1
ATOM 711 C CA . ARG A 1 95 ? -8.237 4.008 25.625 1.00 51.31 95 ARG A CA 1
ATOM 712 C C . ARG A 1 95 ? -7.157 2.942 25.496 1.00 51.31 95 ARG A C 1
ATOM 714 O O . ARG A 1 95 ? -7.272 1.978 24.747 1.00 51.31 95 ARG A O 1
ATOM 721 N N . ARG A 1 96 ? -6.118 3.166 26.308 1.00 50.12 96 ARG A N 1
ATOM 722 C CA . ARG A 1 96 ? -4.914 2.356 26.533 1.00 50.12 96 ARG A CA 1
ATOM 723 C C . ARG A 1 96 ? -4.000 2.261 25.314 1.00 50.12 96 ARG A C 1
ATOM 725 O O . ARG A 1 96 ? -4.152 1.415 24.441 1.00 50.12 96 ARG A O 1
ATOM 732 N N . THR A 1 97 ? -2.978 3.110 25.331 1.00 51.81 97 THR A N 1
ATOM 733 C CA . THR A 1 97 ? -1.708 2.947 24.620 1.00 51.81 97 THR A CA 1
ATOM 734 C C . THR A 1 97 ? -1.175 1.521 24.801 1.00 51.81 97 THR A C 1
ATOM 736 O O . THR A 1 97 ? -0.483 1.199 25.764 1.00 51.81 97 THR A O 1
ATOM 739 N N . ARG A 1 98 ? -1.519 0.623 23.871 1.00 54.44 98 ARG A N 1
ATOM 740 C CA . ARG A 1 98 ? -0.983 -0.741 23.843 1.00 54.44 98 ARG A CA 1
ATOM 741 C C . ARG A 1 98 ? 0.470 -0.664 23.379 1.00 54.44 98 ARG A C 1
ATOM 743 O O . ARG A 1 98 ? 0.741 -0.192 22.275 1.00 54.44 98 ARG A O 1
ATOM 750 N N . LYS A 1 99 ? 1.398 -1.174 24.197 1.00 55.84 99 LYS A N 1
ATOM 751 C CA . LYS A 1 99 ? 2.846 -1.277 23.915 1.00 55.84 99 LYS A CA 1
ATOM 752 C C . LYS A 1 99 ? 3.185 -1.883 22.529 1.00 55.84 99 LYS A C 1
ATOM 754 O O . LYS A 1 99 ? 4.278 -1.641 22.031 1.00 55.84 99 LYS A O 1
ATOM 759 N N . GLY A 1 100 ? 2.254 -2.586 21.870 1.00 56.62 100 GLY A N 1
ATOM 760 C CA . GLY A 1 100 ? 2.434 -3.208 20.548 1.00 56.62 100 GLY A CA 1
ATOM 761 C C . GLY A 1 100 ? 2.291 -2.298 19.316 1.00 56.62 100 GLY A C 1
ATOM 762 O O . GLY A 1 100 ? 2.815 -2.644 18.259 1.00 56.62 100 GLY A O 1
ATOM 763 N N . LEU A 1 101 ? 1.662 -1.116 19.412 1.00 63.47 101 LEU A N 1
ATOM 764 C CA . LEU A 1 101 ? 1.462 -0.257 18.225 1.00 63.47 101 LEU A CA 1
ATOM 765 C C . LEU A 1 101 ? 2.794 0.264 17.653 1.00 63.47 101 LEU A C 1
ATOM 767 O O . LEU A 1 101 ? 2.927 0.488 16.451 1.00 63.47 101 LEU A O 1
ATOM 771 N N . ARG A 1 102 ? 3.813 0.404 18.511 1.00 67.44 102 ARG A N 1
ATOM 772 C CA . ARG A 1 102 ? 5.161 0.829 18.107 1.00 67.44 102 ARG A CA 1
ATOM 773 C C . ARG A 1 102 ? 5.850 -0.226 17.244 1.00 67.44 102 ARG A C 1
ATOM 775 O O . ARG A 1 102 ? 6.575 0.147 16.330 1.00 67.44 102 ARG A O 1
ATOM 782 N N . LEU A 1 103 ? 5.615 -1.512 17.512 1.00 78.56 103 LEU A N 1
ATOM 783 C CA . LEU A 1 103 ? 6.207 -2.601 16.737 1.00 78.56 103 LEU A CA 1
ATOM 784 C C . LEU A 1 103 ? 5.551 -2.697 15.356 1.00 78.56 103 LEU A C 1
ATOM 786 O O . LEU A 1 103 ? 6.257 -2.700 14.354 1.00 78.56 103 LEU A O 1
ATOM 790 N N . GLY A 1 104 ? 4.215 -2.649 15.298 1.00 78.31 104 GLY A N 1
ATOM 791 C CA . GLY A 1 104 ? 3.481 -2.623 14.029 1.00 78.31 104 GLY A CA 1
ATOM 792 C C . GLY A 1 104 ? 3.866 -1.422 13.163 1.00 78.31 104 GLY A C 1
ATOM 793 O O . GLY A 1 104 ? 4.168 -1.582 11.987 1.00 78.31 104 GLY A O 1
ATOM 794 N N . ARG A 1 105 ? 3.969 -0.225 13.758 1.00 80.31 105 ARG A N 1
ATOM 795 C CA . ARG A 1 105 ? 4.421 0.976 13.041 1.00 80.31 105 ARG A CA 1
ATOM 796 C C . ARG A 1 105 ? 5.861 0.852 12.538 1.00 80.31 105 ARG A C 1
ATOM 798 O O . ARG A 1 105 ? 6.131 1.270 11.419 1.00 80.31 105 ARG A O 1
ATOM 805 N N . LYS A 1 106 ? 6.774 0.273 13.327 1.00 83.75 106 LYS A N 1
ATOM 806 C CA . LYS A 1 106 ? 8.156 0.012 12.890 1.00 83.75 106 LYS A CA 1
ATOM 807 C C . LYS A 1 106 ? 8.207 -0.981 11.733 1.00 83.75 106 LYS A C 1
ATOM 809 O O . LYS A 1 106 ? 8.906 -0.704 10.774 1.00 83.75 106 LYS A O 1
ATOM 814 N N . LEU A 1 107 ? 7.452 -2.079 11.790 1.00 86.50 107 LEU A N 1
ATOM 815 C CA . LEU A 1 107 ? 7.379 -3.056 10.698 1.00 86.50 107 LEU A CA 1
ATOM 816 C C . LEU A 1 107 ? 6.786 -2.448 9.427 1.00 86.50 107 LEU A C 1
ATOM 818 O O . LEU A 1 107 ? 7.277 -2.724 8.342 1.00 86.50 107 LEU A O 1
ATOM 822 N N . LEU A 1 108 ? 5.779 -1.583 9.553 1.00 85.69 108 LEU A N 1
ATOM 823 C CA . LEU A 1 108 ? 5.179 -0.897 8.410 1.00 85.69 108 LEU A CA 1
ATOM 824 C C . LEU A 1 108 ? 6.179 0.079 7.773 1.00 85.69 108 LEU A C 1
ATOM 826 O O . LEU A 1 108 ? 6.382 0.045 6.565 1.00 85.69 108 LEU A O 1
ATOM 830 N N . ILE A 1 109 ? 6.867 0.890 8.585 1.00 89.19 109 ILE A N 1
ATOM 831 C CA . ILE A 1 109 ? 7.923 1.798 8.106 1.00 89.19 109 ILE A CA 1
ATOM 832 C C . ILE A 1 109 ? 9.083 1.009 7.490 1.00 89.19 109 ILE A C 1
ATOM 834 O O . ILE A 1 109 ? 9.580 1.391 6.437 1.00 89.19 109 ILE A O 1
ATOM 838 N N . LEU A 1 110 ? 9.498 -0.094 8.114 1.00 89.00 110 LEU A N 1
ATOM 839 C CA . LEU A 1 110 ? 10.587 -0.934 7.626 1.00 89.00 110 LEU A CA 1
ATOM 840 C C . LEU A 1 110 ? 10.204 -1.656 6.332 1.00 89.00 110 LEU A C 1
ATOM 842 O O . LEU A 1 110 ? 11.015 -1.722 5.421 1.00 89.00 110 LEU A O 1
ATOM 846 N N . GLY A 1 111 ? 8.975 -2.156 6.222 1.00 88.94 111 GLY A N 1
ATOM 847 C CA . GLY A 1 111 ? 8.473 -2.806 5.015 1.00 88.94 111 GLY A CA 1
ATOM 848 C C . GLY A 1 111 ? 8.319 -1.824 3.857 1.00 88.94 111 GLY A C 1
ATOM 849 O O . GLY A 1 111 ? 8.759 -2.111 2.749 1.00 88.94 111 GLY A O 1
ATOM 850 N N . LEU A 1 112 ? 7.762 -0.637 4.111 1.00 86.12 112 LEU A N 1
ATOM 851 C CA . LEU A 1 112 ? 7.587 0.386 3.080 1.00 86.12 112 LEU A CA 1
ATOM 852 C C . LEU A 1 112 ? 8.929 1.008 2.668 1.00 86.12 112 LEU A C 1
ATOM 854 O O . LEU A 1 112 ? 9.212 1.141 1.482 1.00 86.12 112 LEU A O 1
ATOM 858 N N . GLY A 1 113 ? 9.773 1.346 3.645 1.00 87.75 113 GLY A N 1
ATOM 859 C CA . GLY A 1 113 ? 11.110 1.892 3.420 1.00 87.75 113 GLY A CA 1
ATOM 860 C C . GLY A 1 113 ? 12.053 0.875 2.782 1.00 87.75 113 GLY A C 1
ATOM 861 O O . GLY A 1 113 ? 12.737 1.203 1.821 1.00 87.75 113 GLY A O 1
ATOM 862 N N . GLY A 1 114 ? 12.038 -0.373 3.253 1.00 87.31 114 GLY A N 1
ATOM 863 C CA . GLY A 1 114 ? 12.786 -1.480 2.659 1.00 87.31 114 GLY A CA 1
ATOM 864 C C . GLY A 1 114 ? 12.308 -1.800 1.244 1.00 87.31 114 GLY A C 1
ATOM 865 O O . GLY A 1 114 ? 13.128 -1.949 0.346 1.00 87.31 114 GLY A O 1
ATOM 866 N N . GLY A 1 115 ? 10.993 -1.814 1.009 1.00 84.88 115 GLY A N 1
ATOM 867 C CA . GLY A 1 115 ? 10.416 -2.004 -0.322 1.00 84.88 115 GLY A CA 1
ATOM 868 C C . GLY A 1 115 ? 10.803 -0.896 -1.305 1.00 84.88 115 GLY A C 1
ATOM 869 O O . GLY A 1 115 ? 11.221 -1.191 -2.422 1.00 84.88 115 GLY A O 1
ATOM 870 N N . LEU A 1 116 ? 10.736 0.373 -0.887 1.00 85.94 116 LEU A N 1
ATOM 871 C CA . LEU A 1 116 ? 11.180 1.511 -1.701 1.00 85.94 116 LEU A CA 1
ATOM 872 C C . LEU A 1 116 ? 12.691 1.481 -1.961 1.00 85.94 116 LEU A C 1
ATOM 874 O O . LEU A 1 116 ? 13.119 1.727 -3.086 1.00 85.94 116 LEU A O 1
ATOM 878 N N . ALA A 1 117 ? 13.493 1.140 -0.951 1.00 84.62 117 ALA A N 1
ATOM 879 C CA . ALA A 1 117 ? 14.938 1.006 -1.099 1.00 84.62 117 ALA A CA 1
ATOM 880 C C . ALA A 1 117 ? 15.308 -0.113 -2.085 1.00 84.62 117 ALA A C 1
ATOM 882 O O . ALA A 1 117 ? 16.194 0.081 -2.911 1.00 84.62 117 ALA A O 1
ATOM 883 N N . LEU A 1 118 ? 14.604 -1.249 -2.055 1.00 83.38 118 LEU A N 1
ATOM 884 C CA . LEU A 1 118 ? 14.804 -2.351 -3.002 1.00 83.38 118 LEU A CA 1
ATOM 885 C C . LEU A 1 118 ? 14.329 -2.011 -4.419 1.00 83.38 118 LEU A C 1
ATOM 887 O O . LEU A 1 118 ? 14.953 -2.434 -5.387 1.00 83.38 118 LEU A O 1
ATOM 891 N N . ALA A 1 119 ? 13.247 -1.240 -4.559 1.00 80.94 119 ALA A N 1
ATOM 892 C CA . ALA A 1 119 ? 12.760 -0.795 -5.862 1.00 80.94 119 ALA A CA 1
ATOM 893 C C . ALA A 1 119 ? 13.691 0.242 -6.514 1.00 80.94 119 ALA A C 1
ATOM 895 O O . ALA A 1 119 ? 13.866 0.221 -7.729 1.00 80.94 119 ALA A O 1
ATOM 896 N N . GLY A 1 120 ? 14.288 1.136 -5.718 1.00 85.75 120 GLY A N 1
ATOM 897 C CA . GLY A 1 120 ? 15.196 2.184 -6.193 1.00 85.75 120 GLY A CA 1
ATOM 898 C C . GLY A 1 120 ? 16.676 1.790 -6.260 1.00 85.75 120 GLY A C 1
ATOM 899 O O . GLY A 1 120 ? 17.477 2.577 -6.757 1.00 85.75 120 GLY A O 1
ATOM 900 N N . SER A 1 121 ? 17.069 0.615 -5.753 1.00 81.94 121 SER A N 1
ATOM 901 C CA . SER A 1 121 ? 18.472 0.189 -5.698 1.00 81.94 121 SER A CA 1
ATOM 902 C C . SER A 1 121 ? 18.685 -1.166 -6.359 1.00 81.94 121 SER A C 1
ATOM 904 O O . SER A 1 121 ? 18.442 -2.217 -5.764 1.00 81.94 121 SER A O 1
ATOM 906 N N . GLU A 1 122 ? 19.245 -1.140 -7.567 1.00 78.69 122 GLU A N 1
ATOM 907 C CA . GLU A 1 122 ? 19.730 -2.343 -8.251 1.00 78.69 122 GLU A CA 1
ATOM 908 C C . GLU A 1 122 ? 20.773 -3.086 -7.417 1.00 78.69 122 GLU A C 1
ATOM 910 O O . GLU A 1 122 ? 20.666 -4.292 -7.248 1.00 78.69 122 GLU A O 1
ATOM 915 N N . LYS A 1 123 ? 21.719 -2.377 -6.789 1.00 81.62 123 LYS A N 1
ATOM 916 C CA . LYS A 1 123 ? 22.783 -3.007 -5.988 1.00 81.62 123 LYS A CA 1
ATOM 917 C C . LYS A 1 123 ? 22.257 -3.718 -4.736 1.00 81.62 123 LYS A C 1
ATOM 919 O O . LYS A 1 123 ? 22.786 -4.765 -4.375 1.00 81.62 123 LYS A O 1
ATOM 924 N N . LEU A 1 124 ? 21.243 -3.168 -4.060 1.00 83.38 124 LEU A N 1
ATOM 925 C CA . LEU A 1 124 ? 20.610 -3.838 -2.915 1.00 83.38 124 LEU A CA 1
ATOM 926 C C . LEU A 1 124 ? 19.743 -5.006 -3.372 1.00 83.38 124 LEU A C 1
ATOM 928 O O . LEU A 1 124 ? 19.753 -6.047 -2.725 1.00 83.38 124 LEU A O 1
ATOM 932 N N . ARG A 1 125 ? 19.026 -4.850 -4.489 1.00 81.94 125 ARG A N 1
ATOM 933 C CA . ARG A 1 125 ? 18.232 -5.927 -5.075 1.00 81.94 125 ARG A CA 1
ATOM 934 C C . ARG A 1 125 ? 19.116 -7.106 -5.469 1.00 81.94 125 ARG A C 1
ATOM 936 O O . ARG A 1 125 ? 18.819 -8.211 -5.042 1.00 81.94 125 ARG A O 1
ATOM 943 N N . SER A 1 126 ? 20.209 -6.867 -6.194 1.00 82.88 126 SER A N 1
ATOM 944 C CA . SER A 1 126 ? 21.185 -7.894 -6.574 1.00 82.88 126 SER A CA 1
ATOM 945 C C . SER A 1 126 ? 21.784 -8.565 -5.350 1.00 82.88 126 SER A C 1
ATOM 947 O O . SER A 1 126 ? 21.690 -9.771 -5.246 1.00 82.88 126 SER A O 1
ATOM 949 N N . LYS A 1 127 ? 22.251 -7.812 -4.345 1.00 85.69 127 LYS A N 1
ATOM 950 C CA . LYS A 1 127 ? 22.767 -8.425 -3.110 1.00 85.69 127 LYS A CA 1
ATOM 951 C C . LYS A 1 127 ? 21.734 -9.270 -2.373 1.00 85.69 127 LYS A C 1
ATOM 953 O O . LYS A 1 127 ? 22.077 -10.316 -1.844 1.00 85.69 127 LYS A O 1
ATOM 958 N N . VAL A 1 128 ? 20.481 -8.821 -2.309 1.00 85.31 128 VAL A N 1
ATOM 959 C CA . VAL A 1 128 ? 19.409 -9.608 -1.691 1.00 85.31 128 VAL A CA 1
ATOM 960 C C . VAL A 1 128 ? 19.149 -10.878 -2.499 1.00 85.31 128 VAL A C 1
ATOM 962 O O . VAL A 1 128 ? 19.020 -11.939 -1.899 1.00 85.31 128 VAL A O 1
ATOM 965 N N . LEU A 1 129 ? 19.138 -10.798 -3.831 1.00 85.06 129 LEU A N 1
ATOM 966 C CA . LEU A 1 129 ? 19.024 -11.967 -4.703 1.00 85.06 129 LEU A CA 1
ATOM 967 C C . LEU A 1 129 ? 20.220 -12.917 -4.534 1.00 85.06 129 LEU A C 1
ATOM 969 O O . LEU A 1 129 ? 19.993 -14.089 -4.270 1.00 85.06 129 LEU A O 1
ATOM 973 N N . ASP A 1 130 ? 21.451 -12.413 -4.540 1.00 86.50 130 ASP A N 1
ATOM 974 C CA . ASP A 1 130 ? 22.677 -13.193 -4.329 1.00 86.50 130 ASP A CA 1
ATOM 975 C C . ASP A 1 130 ? 22.683 -13.875 -2.952 1.00 86.50 130 ASP A C 1
ATOM 977 O O . ASP A 1 130 ? 23.149 -14.998 -2.800 1.00 86.50 130 ASP A O 1
ATOM 981 N N . THR A 1 131 ? 22.135 -13.231 -1.916 1.00 87.56 131 THR A N 1
ATOM 982 C CA . THR A 1 131 ? 22.012 -13.858 -0.586 1.00 87.56 131 THR A CA 1
ATOM 983 C C . THR A 1 131 ? 20.869 -14.867 -0.486 1.00 87.56 131 THR A C 1
ATOM 985 O O . THR A 1 131 ? 20.932 -15.761 0.355 1.00 87.56 131 THR A O 1
ATOM 988 N N . LEU A 1 132 ? 19.812 -14.716 -1.291 1.00 79.56 132 LEU A N 1
ATOM 989 C CA . LEU A 1 132 ? 18.610 -15.557 -1.232 1.00 79.56 132 LEU A CA 1
ATOM 990 C C . LEU A 1 132 ? 18.685 -16.775 -2.152 1.00 79.56 132 LEU A C 1
ATOM 992 O O . LEU A 1 132 ? 18.144 -17.820 -1.803 1.00 79.56 132 LEU A O 1
ATOM 996 N N . PHE A 1 133 ? 19.329 -16.639 -3.304 1.00 83.75 133 PHE A N 1
ATOM 997 C CA . PHE A 1 133 ? 19.500 -17.708 -4.286 1.00 83.75 133 PHE A CA 1
ATOM 998 C C . PHE A 1 133 ? 20.911 -18.309 -4.249 1.00 83.75 133 PHE A C 1
ATOM 1000 O O . PHE A 1 133 ? 21.161 -19.327 -4.886 1.00 83.75 133 PHE A O 1
ATOM 1007 N N . GLY A 1 134 ? 21.805 -17.724 -3.442 1.00 69.50 134 GLY A N 1
ATOM 1008 C CA . GLY A 1 134 ? 23.241 -17.923 -3.590 1.00 69.50 134 GLY A CA 1
ATOM 1009 C C . GLY A 1 134 ? 23.723 -17.125 -4.799 1.00 69.50 134 GLY A C 1
ATOM 1010 O O . GLY A 1 134 ? 22.987 -16.958 -5.769 1.00 69.50 134 GLY A O 1
ATOM 1011 N N . ALA A 1 135 ? 24.944 -16.593 -4.750 1.00 61.75 135 ALA A N 1
ATOM 1012 C CA . ALA A 1 135 ? 25.618 -16.164 -5.969 1.00 61.75 135 ALA A CA 1
ATOM 1013 C C . ALA A 1 135 ? 25.791 -17.442 -6.785 1.00 61.75 135 ALA A C 1
ATOM 1015 O O . ALA A 1 135 ? 26.684 -18.214 -6.448 1.00 61.75 135 ALA A O 1
ATOM 1016 N N . GLU A 1 136 ? 24.829 -17.727 -7.674 1.00 56.47 136 GLU A N 1
ATOM 1017 C CA . GLU A 1 136 ? 24.636 -19.055 -8.249 1.00 56.47 136 GLU A CA 1
ATOM 1018 C C . GLU A 1 136 ? 25.994 -19.597 -8.680 1.00 56.47 136 GLU A C 1
ATOM 1020 O O . GLU A 1 136 ? 26.652 -19.022 -9.550 1.00 56.47 136 GLU A O 1
ATOM 1025 N N . GLU A 1 137 ? 26.446 -20.646 -7.981 1.00 57.47 137 GLU A N 1
ATOM 1026 C CA . GLU A 1 137 ? 27.581 -21.444 -8.412 1.00 57.47 137 GLU A CA 1
ATOM 1027 C C . GLU A 1 137 ? 27.304 -21.763 -9.872 1.00 57.47 137 GLU A C 1
ATOM 1029 O O . GLU A 1 137 ? 26.213 -22.248 -10.175 1.00 57.47 137 GLU A O 1
ATOM 1034 N N . GLU A 1 138 ? 28.231 -21.393 -10.763 1.00 57.81 138 GLU A N 1
ATOM 1035 C CA . GLU A 1 138 ? 28.129 -21.653 -12.193 1.00 57.81 138 GLU A CA 1
ATOM 1036 C C . GLU A 1 138 ? 27.617 -23.079 -12.359 1.00 57.81 138 GLU A C 1
ATOM 1038 O O . GLU A 1 138 ? 28.355 -24.036 -12.111 1.00 57.81 138 GLU A O 1
ATOM 1043 N N . PHE A 1 139 ? 26.333 -23.232 -12.705 1.00 55.22 139 PHE A N 1
ATOM 1044 C CA . PHE A 1 139 ? 25.807 -24.526 -13.081 1.00 55.22 139 PHE A CA 1
ATOM 1045 C C . PHE A 1 139 ? 26.588 -24.878 -14.335 1.00 55.22 139 PHE A C 1
ATOM 1047 O O . PHE A 1 139 ? 26.251 -24.444 -15.438 1.00 55.22 139 PHE A O 1
ATOM 1054 N N . GLN A 1 140 ? 27.685 -25.613 -14.152 1.00 53.59 140 GLN A N 1
ATOM 1055 C CA . GLN A 1 140 ? 28.400 -26.250 -15.229 1.00 53.59 140 GLN A CA 1
ATOM 1056 C C . GLN A 1 140 ? 27.394 -27.219 -15.815 1.00 53.59 140 GLN A C 1
ATOM 1058 O O . GLN A 1 140 ? 27.1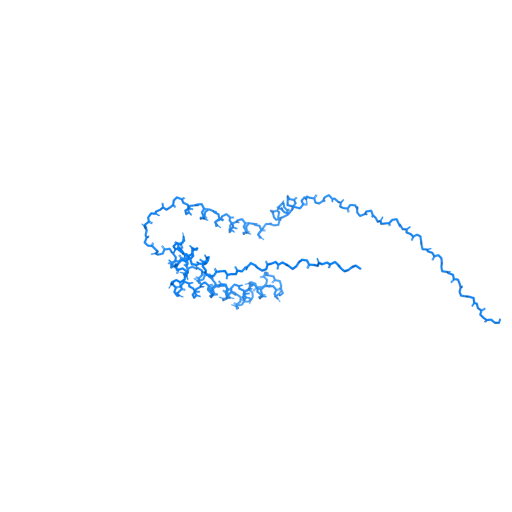83 -28.326 -15.316 1.00 53.59 140 GLN A O 1
ATOM 1063 N N . TYR A 1 141 ? 26.713 -26.755 -16.855 1.00 57.28 141 TYR A N 1
ATOM 1064 C CA . TYR A 1 141 ? 26.002 -27.612 -17.764 1.00 57.28 141 TYR A CA 1
ATOM 1065 C C . TYR A 1 141 ? 27.069 -28.525 -18.352 1.00 57.28 141 TYR A C 1
ATOM 1067 O O . TYR A 1 141 ? 27.754 -28.152 -19.297 1.00 57.28 141 TYR A O 1
ATOM 1075 N N . THR A 1 142 ? 27.274 -29.685 -17.729 1.00 66.50 142 THR A N 1
ATOM 1076 C CA . THR A 1 142 ? 27.918 -30.806 -18.396 1.00 66.50 142 THR A CA 1
ATOM 1077 C C . THR A 1 142 ? 26.922 -31.208 -19.469 1.00 66.50 142 THR A C 1
ATOM 1079 O O . THR A 1 142 ? 25.846 -31.712 -19.123 1.00 66.50 142 THR A O 1
ATOM 1082 N N . PRO A 1 143 ? 27.204 -30.928 -20.752 1.00 65.69 143 PRO A N 1
ATOM 1083 C CA . PRO A 1 143 ? 26.353 -31.427 -21.809 1.00 65.69 143 PRO A CA 1
ATOM 1084 C C . PRO A 1 143 ? 26.305 -32.951 -21.667 1.00 65.69 143 PRO A C 1
ATOM 1086 O O . PRO A 1 143 ? 27.327 -33.553 -21.314 1.00 65.69 143 PRO A O 1
ATOM 1089 N N . PRO A 1 144 ? 25.160 -33.609 -21.919 1.00 67.12 144 PRO A N 1
ATOM 1090 C CA . PRO A 1 144 ? 25.213 -35.036 -22.197 1.00 67.12 144 PRO A CA 1
ATOM 1091 C C . PRO A 1 144 ? 26.270 -35.238 -23.287 1.00 67.12 144 PRO A C 1
ATOM 1093 O O . PRO A 1 144 ? 26.293 -34.470 -24.250 1.00 67.12 144 PRO A O 1
ATOM 1096 N N . ALA A 1 145 ? 27.179 -36.197 -23.084 1.00 57.09 145 ALA A N 1
ATOM 1097 C CA . ALA A 1 145 ? 28.198 -36.530 -24.069 1.00 57.09 145 ALA A CA 1
ATOM 1098 C C . ALA A 1 145 ? 27.533 -36.623 -25.446 1.00 57.09 145 ALA A C 1
ATOM 1100 O O . ALA A 1 145 ? 26.509 -37.301 -25.565 1.00 57.09 145 ALA A O 1
ATOM 1101 N N . ASP A 1 146 ? 28.082 -35.904 -26.430 1.00 48.44 146 ASP A N 1
ATOM 1102 C CA . ASP A 1 146 ? 27.659 -35.987 -27.823 1.00 48.44 146 ASP A CA 1
ATOM 1103 C C . ASP A 1 146 ? 27.570 -37.467 -28.203 1.00 48.44 146 ASP A C 1
ATOM 1105 O O . ASP A 1 146 ? 28.577 -38.152 -28.384 1.00 48.44 146 ASP A O 1
ATOM 1109 N N . SER A 1 147 ? 26.350 -37.991 -28.278 1.00 53.62 147 SER A N 1
ATOM 1110 C CA . SER A 1 147 ? 26.097 -39.227 -28.994 1.00 53.62 147 SER A CA 1
ATOM 1111 C C . SER A 1 147 ? 26.360 -38.911 -30.459 1.00 53.62 147 SER A C 1
ATOM 1113 O O . SER A 1 147 ? 25.614 -38.143 -31.068 1.00 53.62 147 SER A O 1
ATOM 1115 N N . GLU A 1 148 ? 27.468 -39.453 -30.962 1.00 49.75 148 GLU A N 1
ATOM 1116 C CA . GLU A 1 148 ? 27.938 -39.361 -32.342 1.00 49.75 148 GLU A CA 1
ATOM 1117 C C . GLU A 1 148 ? 26.769 -39.426 -33.342 1.00 49.75 148 GLU A C 1
ATOM 1119 O O . GLU A 1 148 ? 25.870 -40.264 -33.192 1.00 49.75 148 GLU A O 1
ATOM 1124 N N . PRO A 1 149 ? 26.753 -38.581 -34.387 1.00 46.62 149 PRO A N 1
ATOM 1125 C CA . PRO A 1 149 ? 25.745 -38.688 -35.426 1.00 46.62 149 PRO A CA 1
ATOM 1126 C C . PRO A 1 149 ? 25.909 -40.032 -36.145 1.00 46.62 149 PRO A C 1
ATOM 1128 O O . PRO A 1 149 ? 26.896 -40.266 -36.844 1.00 46.62 149 PRO A O 1
ATOM 1131 N N . SER A 1 150 ? 24.924 -40.921 -35.995 1.00 54.59 150 SER A N 1
ATOM 1132 C CA . SER A 1 150 ? 24.844 -42.140 -36.795 1.00 54.59 150 SER A CA 1
ATOM 1133 C C . SER A 1 150 ? 24.791 -41.759 -38.275 1.00 54.59 150 SER A C 1
ATOM 1135 O O . SER A 1 150 ? 23.882 -41.043 -38.704 1.00 54.59 150 SER A O 1
ATOM 1137 N N . SER A 1 151 ? 25.773 -42.238 -39.038 1.00 52.03 151 SER A N 1
ATOM 1138 C CA . SER A 1 151 ? 25.869 -42.093 -40.492 1.00 52.03 151 SER A CA 1
ATOM 1139 C C . SER A 1 151 ? 24.531 -42.400 -41.189 1.00 52.03 151 SER A C 1
ATOM 1141 O O . SER A 1 151 ? 23.895 -43.402 -40.847 1.00 52.03 151 SER A O 1
ATOM 1143 N N . PRO A 1 152 ? 24.085 -41.599 -42.174 1.00 48.69 152 PRO A N 1
ATOM 1144 C CA . PRO A 1 152 ? 22.880 -41.915 -42.924 1.00 48.69 152 PRO A CA 1
ATOM 1145 C C . PRO A 1 152 ? 23.152 -43.104 -43.855 1.00 48.69 152 PRO A C 1
ATOM 1147 O O . PRO A 1 152 ? 24.027 -43.049 -44.719 1.00 48.69 152 PRO A O 1
ATOM 1150 N N . ALA A 1 153 ? 22.386 -44.183 -43.686 1.00 54.56 153 ALA A N 1
ATOM 1151 C CA . ALA A 1 153 ? 22.343 -45.285 -44.638 1.00 54.56 153 ALA A CA 1
ATOM 1152 C C . ALA A 1 153 ? 21.830 -44.775 -45.997 1.00 54.56 153 ALA A C 1
ATOM 1154 O O . ALA A 1 153 ? 20.795 -44.111 -46.079 1.00 54.56 153 ALA A O 1
ATOM 1155 N N . THR A 1 154 ? 22.571 -45.071 -47.061 1.00 55.03 154 THR A N 1
ATOM 1156 C CA . THR A 1 154 ? 22.220 -44.747 -48.446 1.00 55.03 154 THR A CA 1
ATOM 1157 C C . THR A 1 154 ? 20.954 -45.498 -48.888 1.00 55.03 154 THR A C 1
ATOM 1159 O O . THR A 1 154 ? 20.793 -46.674 -48.551 1.00 55.03 154 THR A O 1
ATOM 1162 N N . PRO A 1 155 ? 20.040 -44.875 -49.659 1.00 54.34 155 PRO A N 1
ATOM 1163 C CA . PRO A 1 155 ? 18.923 -45.599 -50.250 1.00 54.34 155 PRO A CA 1
ATOM 1164 C C . PRO A 1 155 ? 19.432 -46.485 -51.393 1.00 54.34 155 PRO A C 1
ATOM 1166 O O . PRO A 1 155 ? 20.109 -46.022 -52.312 1.00 54.34 155 PRO A O 1
ATOM 1169 N N . VAL A 1 156 ? 19.101 -47.773 -51.329 1.00 50.91 156 VAL A N 1
ATOM 1170 C CA . VAL A 1 156 ? 19.301 -48.728 -52.421 1.00 50.91 156 VAL A CA 1
ATOM 1171 C C . VAL A 1 156 ? 18.478 -48.298 -53.639 1.00 50.91 156 VAL A C 1
ATOM 1173 O O . VAL A 1 156 ? 17.257 -48.164 -53.572 1.00 50.91 156 VAL A O 1
ATOM 1176 N N . SER A 1 157 ? 19.175 -48.042 -54.746 1.00 39.88 157 SER A N 1
ATOM 1177 C CA . SER A 1 157 ? 18.589 -47.724 -56.046 1.00 39.88 157 SER A CA 1
ATOM 1178 C C . SER A 1 157 ? 17.958 -48.986 -56.632 1.00 39.88 157 SER A C 1
ATOM 1180 O O . SER A 1 157 ? 18.630 -50.006 -56.766 1.00 39.88 157 SER A O 1
ATOM 1182 N N . ALA A 1 158 ? 16.673 -48.910 -56.971 1.00 41.12 158 ALA A N 1
ATOM 1183 C CA . ALA A 1 158 ? 15.980 -49.933 -57.739 1.00 41.12 158 ALA A CA 1
ATOM 1184 C C . ALA A 1 158 ? 16.341 -49.796 -59.226 1.00 41.12 158 ALA A C 1
ATOM 1186 O O . ALA A 1 158 ? 16.203 -48.707 -59.791 1.00 41.12 158 ALA A O 1
ATOM 1187 N N . ALA A 1 159 ? 16.785 -50.896 -59.831 1.00 33.47 159 ALA A N 1
ATOM 1188 C CA . ALA A 1 159 ? 16.746 -51.176 -61.264 1.00 33.47 159 ALA A CA 1
ATOM 1189 C C . ALA A 1 159 ? 16.652 -52.694 -61.450 1.00 33.47 159 ALA A C 1
ATOM 1191 O O . ALA A 1 159 ? 17.401 -53.406 -60.742 1.00 33.47 159 ALA A O 1
#

Radius of gyration: 27.98 Å; chains: 1; bounding box: 48×62×88 Å

Foldseek 3Di:
DDDDDDDDDPPDPDVVVLVVVCVVDVLSVCCVVPPLLVVLVVLLVVLVVVLVVQCVPDPHNVCSVVPPPSSVVSVVSNVVSVVVSVVVSVPPPPDDPDPCVVVVVVVVCCVVVVVVCCVPDPPVVVVVCCVVVPVPDPPPPPDDPPPDPDDDDDDDDDD

pLDDT: mean 71.66, std 14.12, range [33.47, 92.25]

Secondary structure (DSSP, 8-state):
--------------HHHHHHHHHH-HHHHHHHH-HHHHHHHHHHHHHHHHHHHHHHHSS-HHHHHHH-HHHHHHHHHHHHHHHHHHHHHH-S------TTHHHHHHHHHHHHHHHHHHHH-HHHHHHHHHHHH-S----------------PPPPPPP-

Sequence (159 aa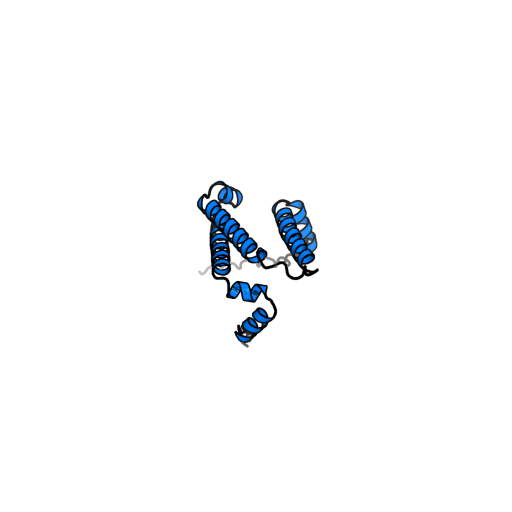):
MPTRRKKAKAVPFNPADVASIAKANPYIQRLMEDAKLRGNLRTAIDSTKSAYTRLMNGKGPAKALLEDKKLQGDLRNAAGAVRDASLALSEAPKRRTRKGLRLGRKLLILGLGGGLALAGSEKLRSKVLDTLFGAEEEFQYTPPADSEPSSPATPVSAA